Protein AF-A0A1H3GAF0-F1 (afdb_monomer_lite)

Foldseek 3Di:
DVVLQVVQWFDDPQAIGGHDDDVVVCVVQPVLLVVLLVVLRVVSRVCSVVVQWGQDRVQWIGGPPPPDPDPDFADWDWTDGSFFIKTWHFLVRLLVQLVQLQCQLVVNHDPVSCCVPAPPLLVVVCPPVTHPLSNVVSVQSCVVSPPDRRTKIWTAGSSGDIHIDGD

Sequence (167 aa):
MINTLEQFVSAEDNQLIVEEIPKSVYNALGHDFVDEILEGIEELNELALDGEIIITENETIYETDDTSFNVQGGVNKVVYKWYGRVRYFSTSSANTFAGVAKKVGNGAATVGAVAAYFSAGTTALFGGLTTIYFHGLSDAVTKRNSGHNCGIILHVTWASVYWTARQ

Secondary structure (DSSP, 8-state):
-HHHHHTTEEEETTEEEE----HHHHHHH-HHHHHHHHHHHHHHHHHHHTTSEEE-TTS-EEETT-------TT--EEEEETTEEEEEE-HHHHHHHHHHHHHHHTT---HHHHHTTS-HHHHHHTTTSTTHHHHHHHHHHHHHHTT-SS-EEEEEETTS-EEEEE-

Radius of gyration: 16.28 Å; chains: 1; bounding box: 41×36×37 Å

pLDDT: mean 77.54, std 14.75, range [38.47, 92.81]

Organism: NCBI:txid1503961

Structure (mmCIF, N/CA/C/O backbone):
data_AF-A0A1H3GAF0-F1
#
_entry.id   AF-A0A1H3GAF0-F1
#
loop_
_atom_site.group_PDB
_atom_site.id
_atom_site.type_symbol
_atom_site.label_atom_id
_atom_site.label_alt_id
_atom_site.label_comp_id
_atom_site.label_asym_id
_atom_site.label_entity_id
_atom_site.label_seq_id
_atom_site.pdbx_PDB_ins_code
_atom_site.Cartn_x
_atom_site.Cartn_y
_atom_site.Cartn_z
_atom_site.occupancy
_atom_site.B_iso_or_equiv
_atom_site.auth_seq_id
_atom_site.auth_comp_id
_atom_site.auth_asym_id
_atom_site.auth_atom_id
_atom_site.pdbx_PDB_model_num
ATOM 1 N N . MET A 1 1 ? -13.850 1.508 -7.765 1.00 73.50 1 MET A N 1
ATOM 2 C CA . MET A 1 1 ? -13.295 0.279 -7.166 1.00 73.50 1 MET A CA 1
ATOM 3 C C . MET A 1 1 ? -13.290 0.443 -5.659 1.00 73.50 1 MET A C 1
ATOM 5 O O . MET A 1 1 ? -14.199 -0.068 -5.035 1.00 73.50 1 MET A O 1
ATOM 9 N N . ILE A 1 2 ? -12.403 1.265 -5.095 1.00 82.88 2 ILE A N 1
ATOM 10 C CA . ILE A 1 2 ? -12.368 1.530 -3.644 1.00 82.88 2 ILE A CA 1
ATOM 11 C C . ILE A 1 2 ? -13.636 2.229 -3.150 1.00 82.88 2 ILE A C 1
ATOM 13 O O . ILE A 1 2 ? -14.231 1.757 -2.196 1.00 82.88 2 ILE A O 1
ATOM 17 N N . ASN A 1 3 ? -14.145 3.231 -3.875 1.00 85.12 3 ASN A N 1
ATOM 18 C CA . ASN A 1 3 ? -15.395 3.922 -3.516 1.00 85.12 3 ASN A CA 1
ATOM 19 C C . ASN A 1 3 ? -16.619 2.985 -3.430 1.00 85.12 3 ASN A C 1
ATOM 21 O O . ASN A 1 3 ? -17.646 3.353 -2.879 1.00 85.12 3 ASN A O 1
ATOM 25 N N . THR A 1 4 ? -16.547 1.792 -4.034 1.00 87.31 4 THR A N 1
ATOM 26 C CA . THR A 1 4 ? -17.612 0.783 -3.944 1.00 87.31 4 THR A CA 1
ATOM 27 C C . THR A 1 4 ? -17.570 0.044 -2.608 1.00 87.31 4 THR A C 1
ATOM 29 O O . THR A 1 4 ? -18.619 -0.366 -2.126 1.00 87.31 4 THR A O 1
ATOM 32 N N . LEU A 1 5 ? -16.380 -0.129 -2.032 1.00 87.06 5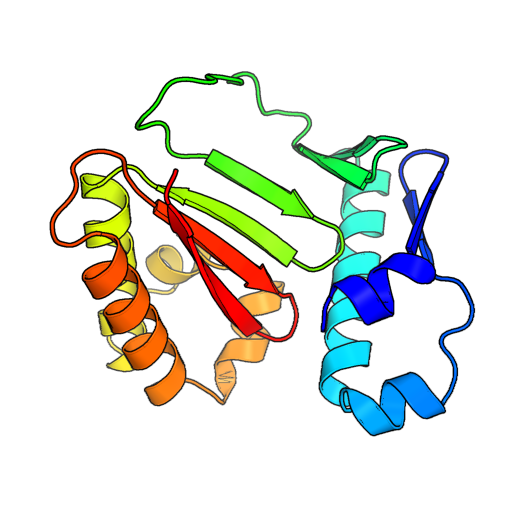 LEU A N 1
ATOM 33 C CA . LEU A 1 5 ? -16.163 -0.749 -0.726 1.00 87.06 5 LEU A CA 1
ATOM 34 C C . LEU A 1 5 ? -16.225 0.276 0.417 1.00 87.06 5 LEU A C 1
ATOM 36 O O . LEU A 1 5 ? -16.663 -0.073 1.500 1.00 87.06 5 LEU A O 1
ATOM 40 N N . GLU A 1 6 ? -15.877 1.538 0.151 1.00 88.81 6 GLU A N 1
ATOM 41 C CA . GLU A 1 6 ? -15.889 2.651 1.119 1.00 88.81 6 GLU A CA 1
ATOM 42 C C . GLU A 1 6 ? -17.227 2.798 1.855 1.00 88.81 6 GLU A C 1
ATOM 44 O O . GLU A 1 6 ? -17.248 3.100 3.034 1.00 88.81 6 GLU A O 1
ATOM 49 N N . GLN A 1 7 ? -18.352 2.509 1.196 1.00 91.31 7 GLN A N 1
ATOM 50 C CA . GLN A 1 7 ? -19.679 2.575 1.823 1.00 91.31 7 GLN A CA 1
ATOM 51 C C . GLN A 1 7 ? -19.940 1.499 2.896 1.00 91.31 7 GLN A C 1
ATOM 53 O O . GLN A 1 7 ? -20.962 1.576 3.565 1.00 91.31 7 GLN A O 1
ATOM 58 N N . PHE A 1 8 ? -19.076 0.484 3.004 1.00 92.12 8 PHE A N 1
ATOM 59 C CA . PHE A 1 8 ? -19.189 -0.617 3.969 1.00 92.12 8 PHE A CA 1
ATOM 60 C C . PHE A 1 8 ? -18.091 -0.576 5.031 1.00 92.12 8 PHE A C 1
ATOM 62 O O . PHE A 1 8 ? -18.022 -1.483 5.853 1.00 92.12 8 PHE A O 1
ATOM 69 N N . VAL A 1 9 ? -17.203 0.416 4.986 1.00 90.81 9 VAL A N 1
ATOM 70 C CA . VAL A 1 9 ? -16.106 0.560 5.940 1.00 90.81 9 VAL A CA 1
ATOM 71 C C . VAL A 1 9 ? -16.352 1.826 6.741 1.00 90.81 9 VAL A C 1
ATOM 73 O O . VAL A 1 9 ? -16.668 2.867 6.175 1.00 90.81 9 VAL A O 1
ATOM 76 N N . SER A 1 10 ? -16.218 1.727 8.054 1.00 90.88 10 SER A N 1
ATOM 77 C CA . SER A 1 10 ? -16.270 2.863 8.969 1.00 90.88 10 SER A CA 1
ATOM 78 C C . SER A 1 10 ? -15.197 2.713 10.044 1.00 90.88 10 SER A C 1
ATOM 80 O O . SER A 1 10 ? -14.565 1.662 10.158 1.00 90.88 10 SER A O 1
ATOM 82 N N . ALA A 1 11 ? -14.947 3.773 10.812 1.00 89.12 11 ALA A N 1
ATOM 83 C CA . ALA A 1 11 ? -14.015 3.748 11.932 1.00 89.12 11 ALA A CA 1
ATOM 84 C C . ALA A 1 11 ? -14.726 4.131 13.236 1.00 89.12 11 ALA A C 1
ATOM 86 O O . ALA A 1 11 ? -15.353 5.188 13.310 1.00 89.12 11 ALA A O 1
ATOM 87 N N . GLU A 1 12 ? -14.588 3.300 14.266 1.00 89.25 12 GLU A N 1
ATOM 88 C CA . GLU A 1 12 ? -15.125 3.527 15.611 1.00 89.25 12 GLU A CA 1
ATOM 89 C C . GLU A 1 12 ? -14.137 2.964 16.640 1.00 89.25 12 GLU A C 1
ATOM 91 O O . GLU A 1 12 ? -13.516 1.930 16.405 1.00 89.25 12 GLU A O 1
ATOM 96 N N . ASP A 1 13 ? -13.946 3.664 17.761 1.00 86.69 13 ASP A N 1
ATOM 97 C CA . ASP A 1 13 ? -13.126 3.201 18.891 1.00 86.69 13 ASP A CA 1
ATOM 98 C C . ASP A 1 13 ? -11.724 2.676 18.514 1.00 86.69 13 ASP A C 1
ATOM 100 O O . ASP A 1 13 ? -11.264 1.651 19.016 1.00 86.69 13 ASP A O 1
ATOM 104 N N . ASN A 1 14 ? -11.008 3.407 17.650 1.00 85.31 14 ASN A N 1
ATOM 105 C CA . ASN A 1 14 ? -9.669 3.039 17.162 1.00 85.31 14 ASN A CA 1
ATOM 106 C C . ASN A 1 14 ? -9.633 1.749 16.317 1.00 85.31 14 ASN A C 1
ATOM 108 O O . ASN A 1 14 ? -8.570 1.156 16.147 1.00 85.31 14 ASN A O 1
ATOM 112 N N . GLN A 1 15 ? -10.772 1.320 15.772 1.00 88.69 15 GLN A N 1
ATOM 113 C CA . GLN A 1 15 ? -10.891 0.156 14.898 1.00 88.69 15 GLN A CA 1
ATOM 114 C C . GLN A 1 15 ? -11.644 0.502 13.614 1.00 88.69 15 GLN A C 1
ATOM 116 O O . GLN A 1 15 ? -12.483 1.399 13.575 1.00 88.69 15 GLN A O 1
ATOM 121 N N . LEU A 1 16 ? -11.342 -0.233 12.551 1.00 90.00 16 LEU A N 1
ATOM 122 C CA . LEU A 1 16 ? -12.122 -0.274 11.325 1.00 90.00 16 LEU A CA 1
ATOM 123 C C . LEU A 1 16 ? -13.203 -1.347 11.449 1.00 90.00 16 LEU A C 1
ATOM 125 O O . LEU A 1 16 ? -12.908 -2.512 11.726 1.00 90.00 16 LEU A O 1
ATOM 129 N N . ILE A 1 17 ? -14.445 -0.954 11.198 1.00 91.94 17 ILE A N 1
ATOM 130 C CA . ILE A 1 17 ? -15.610 -1.831 11.178 1.00 91.94 17 ILE A CA 1
ATOM 131 C C . ILE A 1 17 ? -16.013 -2.044 9.723 1.00 91.94 17 ILE A C 1
ATOM 133 O O . ILE A 1 17 ? -16.139 -1.090 8.954 1.00 91.94 17 ILE A O 1
ATOM 137 N N . VAL A 1 18 ? -16.218 -3.306 9.350 1.00 91.94 18 VAL A N 1
ATOM 138 C CA . VAL A 1 18 ? -16.706 -3.685 8.024 1.00 91.94 18 VAL A CA 1
ATOM 139 C C . VAL A 1 18 ? -18.133 -4.208 8.146 1.00 91.94 18 VAL A C 1
ATOM 141 O O . VAL A 1 18 ? -18.383 -5.220 8.801 1.00 91.94 18 VAL A O 1
ATOM 144 N N . GLU A 1 19 ? -19.075 -3.515 7.513 1.00 92.81 19 GLU A N 1
ATOM 145 C CA . GLU A 1 19 ? -20.461 -3.962 7.381 1.00 92.81 19 GLU A CA 1
ATOM 146 C C . GLU A 1 19 ? -20.589 -5.127 6.385 1.00 92.81 19 GLU A C 1
ATOM 148 O O . GLU A 1 19 ? -19.684 -5.417 5.602 1.00 92.81 19 GLU A O 1
ATOM 153 N N . GLU A 1 20 ? -21.738 -5.808 6.379 1.00 92.19 20 GLU A N 1
ATOM 154 C CA . GLU A 1 20 ? -21.975 -6.931 5.467 1.00 92.19 20 GLU A CA 1
ATOM 155 C C . GLU A 1 20 ? -21.857 -6.492 3.995 1.00 92.19 20 GLU A C 1
ATOM 157 O O . GLU A 1 20 ? -22.718 -5.794 3.455 1.00 92.19 20 GLU A O 1
ATOM 162 N N . ILE A 1 21 ? -20.800 -6.957 3.322 1.00 91.06 21 ILE A N 1
ATOM 163 C CA . ILE A 1 21 ? -20.564 -6.687 1.903 1.00 91.06 21 ILE A CA 1
ATOM 164 C C . ILE A 1 21 ? -21.480 -7.593 1.056 1.00 91.06 21 ILE A C 1
ATOM 166 O O . ILE A 1 21 ? -21.360 -8.822 1.096 1.00 91.06 21 ILE A O 1
ATOM 170 N N . PRO A 1 22 ? -22.371 -7.036 0.212 1.00 92.25 22 PRO A N 1
ATOM 171 C CA . PRO A 1 22 ? -23.266 -7.837 -0.615 1.00 92.25 22 PRO A CA 1
ATOM 172 C C . PRO A 1 22 ? -22.513 -8.717 -1.621 1.00 92.25 22 PRO A C 1
ATOM 174 O O . PRO A 1 22 ? -21.560 -8.281 -2.267 1.00 92.25 22 PRO A O 1
ATOM 177 N N . LYS A 1 23 ? -23.033 -9.922 -1.897 1.00 91.75 23 LYS A N 1
ATOM 178 C CA . LYS A 1 23 ? -22.476 -10.840 -2.919 1.00 91.75 23 LYS A CA 1
ATOM 179 C C . LYS A 1 23 ? -22.317 -10.208 -4.309 1.00 91.75 23 LYS A C 1
ATOM 181 O O . LYS A 1 23 ? -21.458 -10.622 -5.081 1.00 91.75 23 LYS A O 1
ATOM 186 N N . SER A 1 24 ? -23.142 -9.220 -4.656 1.00 91.56 24 SER A N 1
ATOM 187 C CA . SER A 1 24 ? -23.016 -8.487 -5.923 1.00 91.56 24 SER A CA 1
ATOM 188 C C . SER A 1 24 ? -21.700 -7.713 -6.028 1.00 91.56 24 SER A C 1
ATOM 190 O O . SER A 1 24 ? -21.158 -7.607 -7.126 1.00 91.56 24 SER A O 1
ATOM 192 N N . VAL A 1 25 ? -21.171 -7.214 -4.908 1.00 89.50 25 VAL A N 1
ATOM 193 C CA . VAL A 1 25 ? -19.887 -6.504 -4.845 1.00 89.50 25 VAL A CA 1
ATOM 194 C C . VAL A 1 25 ? -18.736 -7.483 -5.049 1.00 89.50 25 VAL A C 1
ATOM 196 O O . VAL A 1 25 ? -17.884 -7.230 -5.897 1.00 89.50 25 VAL A O 1
ATOM 199 N N . TYR A 1 26 ? -18.773 -8.640 -4.381 1.00 90.12 26 TYR A N 1
ATOM 200 C CA . TYR A 1 26 ? -17.820 -9.734 -4.609 1.00 90.12 26 TYR A CA 1
ATOM 201 C C . TYR A 1 26 ? -17.779 -10.170 -6.076 1.00 90.12 26 TYR A C 1
ATOM 203 O O . TYR A 1 26 ? -16.710 -10.251 -6.675 1.00 90.12 26 TYR A O 1
ATOM 211 N N . ASN A 1 27 ? -18.943 -10.368 -6.699 1.00 90.00 27 ASN A N 1
ATOM 212 C CA . ASN A 1 27 ? -19.017 -10.746 -8.112 1.00 90.00 27 ASN A CA 1
ATOM 213 C C . ASN A 1 27 ? -18.467 -9.662 -9.054 1.00 90.00 27 ASN A C 1
ATOM 215 O O . ASN A 1 27 ? -17.961 -9.984 -10.127 1.00 90.00 27 ASN A O 1
ATOM 219 N N . ALA A 1 28 ? -18.600 -8.385 -8.687 1.00 89.31 28 ALA A N 1
ATOM 220 C CA . ALA A 1 28 ? -18.156 -7.265 -9.512 1.00 89.31 28 ALA A CA 1
ATOM 221 C C . ALA A 1 28 ? -16.654 -6.973 -9.377 1.00 89.31 28 ALA A C 1
ATOM 223 O O . ALA A 1 28 ? -16.027 -6.573 -10.357 1.00 89.31 28 ALA A O 1
ATOM 224 N N . LEU A 1 29 ? -16.092 -7.129 -8.174 1.00 86.62 29 LEU A N 1
ATOM 225 C CA . LEU A 1 29 ? -14.696 -6.798 -7.871 1.00 86.62 29 LEU A CA 1
ATOM 226 C C . L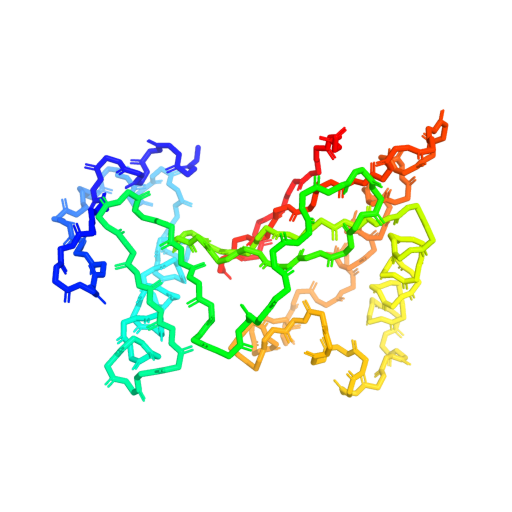EU A 1 29 ? -13.762 -8.017 -7.894 1.00 86.62 29 LEU A C 1
ATOM 228 O O . LEU A 1 29 ? -12.563 -7.849 -8.098 1.00 86.62 29 LEU A O 1
ATOM 232 N N . GLY A 1 30 ? -14.314 -9.223 -7.758 1.00 88.75 30 GLY A N 1
ATOM 233 C CA . GLY A 1 30 ? -13.571 -10.466 -7.571 1.00 88.75 30 GLY A CA 1
ATOM 234 C C . GLY A 1 30 ? -13.413 -10.798 -6.088 1.00 88.75 30 GLY A C 1
ATOM 235 O O . GLY A 1 30 ? -13.180 -9.907 -5.277 1.00 88.75 30 GLY A O 1
ATOM 236 N N . HIS A 1 31 ? -13.542 -12.083 -5.746 1.00 86.81 31 HIS A N 1
ATOM 237 C CA . HIS A 1 31 ? -13.425 -12.560 -4.366 1.00 86.81 31 HIS A CA 1
ATOM 238 C C . HIS A 1 31 ? -12.049 -12.258 -3.780 1.00 86.81 31 HIS A C 1
ATOM 240 O O . HIS A 1 31 ? -11.977 -11.516 -2.810 1.00 86.81 31 HIS A O 1
ATOM 246 N N . ASP A 1 32 ? -10.989 -12.685 -4.467 1.00 84.75 32 ASP A N 1
ATOM 247 C CA . ASP A 1 32 ? -9.606 -12.449 -4.046 1.00 84.75 32 ASP A CA 1
ATOM 248 C C . ASP A 1 32 ? -9.340 -10.961 -3.764 1.00 84.75 32 ASP A C 1
ATOM 250 O O . ASP A 1 32 ? -8.758 -10.612 -2.751 1.00 84.75 32 ASP A O 1
ATOM 254 N N . PHE A 1 33 ? -9.828 -10.044 -4.608 1.00 84.56 33 PHE A N 1
ATOM 255 C CA . PHE A 1 33 ? -9.637 -8.611 -4.365 1.00 84.56 33 PHE A CA 1
ATOM 256 C C . PHE A 1 33 ? -10.306 -8.139 -3.069 1.00 84.56 33 PHE A C 1
ATOM 258 O O . PHE A 1 33 ? -9.735 -7.316 -2.360 1.00 84.56 33 PHE A O 1
ATOM 265 N N . VAL A 1 34 ? -11.529 -8.594 -2.792 1.00 87.06 34 VAL A N 1
ATOM 266 C CA . VAL A 1 34 ? -12.253 -8.191 -1.581 1.00 87.06 34 VAL A CA 1
ATOM 267 C C . VAL A 1 34 ? -11.606 -8.819 -0.351 1.00 87.06 34 VAL A C 1
ATOM 269 O O . VAL A 1 34 ? -11.365 -8.101 0.611 1.00 87.06 34 VAL A O 1
ATOM 272 N N . ASP A 1 35 ? -11.267 -10.105 -0.407 1.00 88.62 35 ASP A N 1
ATOM 273 C CA . ASP A 1 35 ? -10.686 -10.840 0.719 1.00 88.62 35 ASP A CA 1
ATOM 274 C C . ASP A 1 35 ? -9.332 -10.239 1.144 1.00 88.62 35 ASP A C 1
ATOM 276 O O . ASP A 1 35 ? -9.136 -9.950 2.319 1.00 88.62 35 ASP A O 1
ATOM 280 N N . GLU A 1 36 ? -8.463 -9.895 0.189 1.00 84.88 36 GLU A N 1
ATOM 281 C CA . GLU A 1 36 ? -7.177 -9.222 0.452 1.00 84.88 36 GLU A CA 1
ATOM 282 C C . GLU A 1 36 ? -7.337 -7.828 1.078 1.00 84.88 36 GLU A C 1
ATOM 284 O O . GLU A 1 36 ? -6.497 -7.356 1.844 1.00 84.88 36 GLU A O 1
ATOM 289 N N . ILE A 1 37 ? -8.417 -7.118 0.734 1.00 88.25 37 ILE A N 1
ATOM 290 C CA . ILE A 1 37 ? -8.731 -5.834 1.365 1.00 88.25 37 ILE A CA 1
ATOM 291 C C . ILE A 1 37 ? -9.179 -6.044 2.812 1.00 88.25 37 ILE A C 1
ATOM 293 O O . ILE A 1 37 ? -8.780 -5.256 3.666 1.00 88.25 37 ILE A O 1
ATOM 297 N N . LEU A 1 38 ? -9.985 -7.075 3.081 1.00 89.44 38 LEU A N 1
ATOM 298 C CA . LEU A 1 38 ? -10.449 -7.403 4.429 1.00 89.44 38 LEU A CA 1
ATOM 299 C C . LEU A 1 38 ? -9.300 -7.862 5.328 1.00 89.44 38 LEU A C 1
ATOM 301 O O . LEU A 1 38 ? -9.188 -7.361 6.441 1.00 89.44 38 LEU A O 1
ATOM 305 N N . GLU A 1 39 ? -8.402 -8.710 4.824 1.00 86.50 39 GLU A N 1
ATOM 306 C CA . GLU A 1 39 ? -7.197 -9.131 5.552 1.00 86.50 39 GLU A CA 1
ATOM 307 C C . GLU A 1 39 ? -6.326 -7.920 5.921 1.00 86.50 39 GLU A C 1
ATOM 309 O O . GLU A 1 39 ? -5.903 -7.770 7.064 1.00 86.50 39 GLU A O 1
ATOM 314 N N . GLY A 1 40 ? -6.153 -6.966 4.999 1.00 82.56 40 GLY A N 1
ATOM 315 C CA . GLY A 1 40 ? -5.449 -5.720 5.307 1.00 82.56 40 GLY A CA 1
ATOM 316 C C . GLY A 1 40 ? -6.160 -4.826 6.335 1.00 82.56 40 GLY A C 1
ATOM 317 O O . GLY A 1 40 ? -5.493 -4.081 7.052 1.00 82.56 40 GLY A O 1
ATOM 318 N N . ILE A 1 41 ? -7.493 -4.879 6.435 1.00 88.56 41 ILE A N 1
ATOM 319 C CA . ILE A 1 41 ? -8.249 -4.197 7.500 1.00 88.56 41 ILE A CA 1
ATOM 320 C C . ILE A 1 41 ? -8.038 -4.900 8.847 1.00 88.56 41 ILE A C 1
ATOM 322 O O . ILE A 1 41 ? -7.854 -4.222 9.859 1.00 88.56 41 ILE A O 1
ATOM 32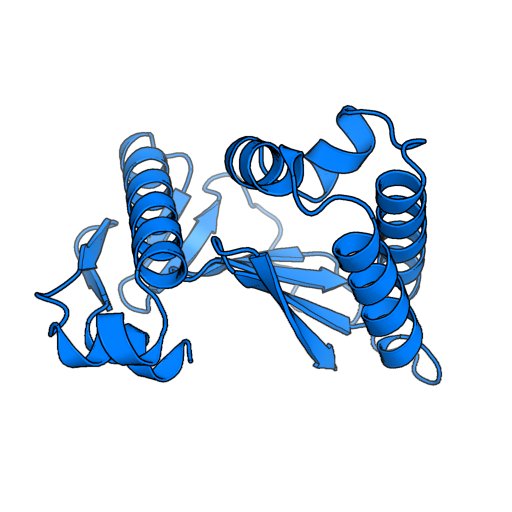6 N N . GLU A 1 42 ? -8.029 -6.233 8.866 1.00 88.62 42 GLU A N 1
ATOM 327 C CA . GLU A 1 42 ? -7.742 -7.025 10.066 1.00 88.62 42 GLU A CA 1
ATOM 328 C C . GLU A 1 42 ? -6.330 -6.733 10.595 1.00 88.62 42 GLU A C 1
ATOM 330 O O . GLU A 1 42 ? -6.196 -6.390 11.770 1.00 88.62 42 GLU A O 1
ATOM 335 N N . GLU A 1 43 ? -5.308 -6.716 9.728 1.00 83.56 43 GLU A N 1
ATOM 336 C CA . GLU A 1 43 ? -3.935 -6.329 10.104 1.00 83.56 43 GLU A CA 1
ATOM 337 C C . GLU A 1 43 ? -3.880 -4.919 10.726 1.00 83.56 43 GLU A C 1
ATOM 339 O O . GLU A 1 43 ? -3.180 -4.686 11.713 1.00 83.56 43 GLU A O 1
ATOM 344 N N . LEU A 1 44 ? -4.616 -3.949 10.166 1.00 83.69 44 LEU A N 1
ATOM 345 C CA . LEU A 1 44 ? -4.679 -2.593 10.723 1.00 83.69 44 LEU A CA 1
ATOM 346 C C . LEU A 1 44 ? -5.324 -2.578 12.114 1.00 83.69 44 LEU A C 1
ATOM 348 O O . LEU A 1 44 ? -4.855 -1.866 13.000 1.00 83.69 44 LEU A O 1
ATOM 352 N N . ASN A 1 45 ? -6.380 -3.361 12.320 1.00 86.94 45 ASN A N 1
ATOM 353 C CA . ASN A 1 45 ? -7.032 -3.465 13.622 1.00 86.94 45 ASN A CA 1
ATOM 354 C C . ASN A 1 45 ? -6.125 -4.117 14.672 1.00 86.94 45 ASN A C 1
ATOM 356 O O . ASN A 1 45 ? -6.121 -3.668 15.817 1.00 86.94 45 ASN A O 1
ATOM 360 N N . GLU A 1 46 ? -5.336 -5.125 14.293 1.00 86.31 46 GLU A N 1
ATOM 361 C CA . GLU A 1 46 ? -4.325 -5.727 15.171 1.00 86.31 46 GLU A CA 1
ATOM 362 C C . GLU A 1 46 ? -3.262 -4.700 15.583 1.00 86.31 46 GLU A C 1
ATOM 364 O O . GLU A 1 46 ? -3.042 -4.486 16.775 1.00 86.31 46 GLU A O 1
ATOM 369 N N . LEU A 1 47 ? -2.695 -3.963 14.621 1.00 80.69 47 LEU A N 1
ATOM 370 C CA . LEU A 1 47 ? -1.726 -2.894 14.899 1.00 80.69 47 LEU A CA 1
ATOM 371 C C . LEU A 1 47 ? -2.303 -1.790 15.802 1.00 80.69 47 LEU A C 1
ATOM 373 O O . LEU A 1 47 ? -1.586 -1.197 16.612 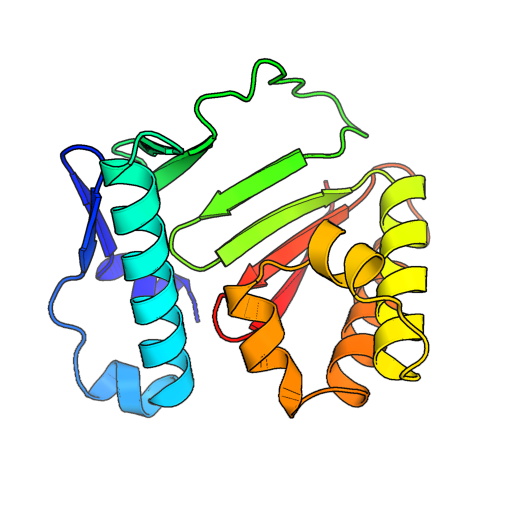1.00 80.69 47 LEU A O 1
ATOM 377 N N . ALA A 1 48 ? -3.595 -1.487 15.659 1.00 83.56 48 ALA A N 1
ATOM 378 C CA . ALA A 1 48 ? -4.271 -0.491 16.482 1.00 83.56 48 ALA A CA 1
ATOM 379 C C . ALA A 1 48 ? -4.491 -0.985 17.921 1.00 83.56 48 ALA A C 1
ATOM 381 O O . ALA A 1 48 ? -4.352 -0.203 18.866 1.00 83.56 48 ALA A O 1
ATOM 382 N N . LEU A 1 49 ? -4.791 -2.276 18.100 1.00 87.44 49 LEU A N 1
ATOM 383 C CA . LEU A 1 49 ? -4.886 -2.926 19.412 1.00 87.44 49 LEU A CA 1
ATOM 384 C C . LEU A 1 49 ? -3.528 -2.997 20.118 1.00 87.44 49 LEU A C 1
ATOM 386 O O . LEU A 1 49 ? -3.460 -2.782 21.330 1.00 87.44 49 LEU A O 1
ATOM 390 N N . ASP A 1 50 ? -2.459 -3.229 19.357 1.00 84.19 50 ASP A N 1
ATOM 391 C CA . ASP A 1 50 ? -1.082 -3.254 19.857 1.00 84.19 50 ASP A CA 1
ATOM 392 C C . ASP A 1 50 ? -0.530 -1.847 20.162 1.00 84.19 50 ASP A C 1
ATOM 394 O O . ASP A 1 50 ? 0.532 -1.699 20.770 1.00 84.19 50 ASP A O 1
ATOM 398 N N . GLY A 1 51 ? -1.274 -0.793 19.803 1.00 78.62 51 GLY A N 1
ATOM 399 C CA . GLY A 1 51 ? -0.903 0.601 20.047 1.00 78.62 51 GLY A CA 1
ATOM 400 C C . GLY A 1 51 ? 0.182 1.130 19.104 1.00 78.62 51 GLY A C 1
ATOM 401 O O . GLY A 1 51 ? 0.757 2.189 19.368 1.00 78.62 51 GLY A O 1
ATOM 402 N N . GLU A 1 52 ? 0.462 0.424 18.007 1.00 73.38 52 GLU A N 1
ATOM 403 C CA . GLU A 1 52 ? 1.422 0.848 16.980 1.00 73.38 52 GLU A CA 1
ATOM 404 C C . GLU A 1 52 ? 0.834 1.922 16.053 1.00 73.38 52 GLU A C 1
ATOM 406 O O . GLU A 1 52 ? 1.558 2.761 15.507 1.00 73.38 52 GLU A O 1
ATOM 411 N N . ILE A 1 53 ? -0.493 1.928 15.893 1.00 77.75 53 ILE A N 1
ATOM 412 C CA . ILE A 1 53 ? -1.208 2.918 15.086 1.00 77.75 53 ILE A CA 1
ATOM 413 C C . ILE A 1 53 ? -2.444 3.471 15.805 1.00 77.75 53 ILE A C 1
ATOM 415 O O . ILE A 1 53 ? -3.026 2.838 16.684 1.00 77.75 53 ILE A O 1
ATOM 419 N N . ILE A 1 54 ? -2.863 4.667 15.394 1.00 78.94 54 ILE A N 1
ATOM 420 C CA . ILE A 1 54 ? -4.128 5.297 15.777 1.00 78.94 54 ILE A CA 1
ATOM 421 C C . ILE A 1 54 ? -4.996 5.430 14.529 1.00 78.94 54 ILE A C 1
ATOM 423 O O . ILE A 1 54 ? -4.589 6.063 13.551 1.00 78.94 54 ILE A O 1
ATOM 427 N N . ILE A 1 55 ? -6.202 4.876 14.589 1.00 82.38 55 ILE A N 1
ATOM 428 C CA . ILE A 1 55 ? -7.259 4.984 13.589 1.00 82.38 55 ILE A CA 1
ATOM 429 C C . ILE A 1 55 ? -8.265 6.020 14.090 1.00 82.38 55 ILE A C 1
ATOM 431 O O . ILE A 1 55 ? -8.965 5.817 15.081 1.00 82.38 55 ILE A O 1
ATOM 435 N N . THR A 1 56 ? -8.331 7.167 13.422 1.00 78.38 56 THR A N 1
ATOM 436 C CA . THR A 1 56 ? -9.297 8.216 13.764 1.00 78.38 56 THR A CA 1
ATOM 437 C C . THR A 1 56 ? -10.662 7.953 13.133 1.00 78.38 56 THR A C 1
ATOM 439 O O . THR A 1 56 ? -10.758 7.290 12.105 1.00 78.38 56 THR A O 1
ATOM 442 N N . GLU A 1 57 ? -11.717 8.553 13.692 1.00 73.69 57 GLU A N 1
ATOM 443 C CA . GLU A 1 57 ? -13.115 8.422 13.224 1.00 73.69 57 GLU A CA 1
ATOM 444 C C . GLU A 1 57 ? -13.325 8.809 11.745 1.00 73.69 57 GLU A C 1
ATOM 446 O O . GLU A 1 57 ? -14.304 8.421 11.124 1.00 73.69 57 GLU A O 1
ATOM 451 N N . ASN A 1 58 ? -12.402 9.572 11.151 1.00 68.94 58 ASN A N 1
ATOM 452 C CA . ASN A 1 58 ? -12.398 9.901 9.720 1.00 68.94 58 ASN A CA 1
ATOM 453 C C . ASN A 1 58 ? -11.541 8.933 8.873 1.00 68.94 58 ASN A C 1
ATOM 455 O O . ASN A 1 58 ? -11.020 9.336 7.827 1.00 68.94 58 ASN A O 1
ATOM 459 N N . GLU A 1 59 ? -11.311 7.714 9.368 1.00 70.62 59 GLU A N 1
ATOM 460 C CA . GLU A 1 59 ? -10.549 6.633 8.718 1.00 70.62 59 GLU A CA 1
ATOM 461 C C . GLU A 1 59 ? -9.107 7.026 8.352 1.00 70.62 59 GLU A C 1
ATOM 463 O O . GLU A 1 59 ? -8.493 6.504 7.410 1.00 70.62 59 GLU A O 1
ATOM 468 N N . THR A 1 60 ? -8.552 8.010 9.062 1.00 71.88 60 THR A N 1
ATOM 469 C CA . THR A 1 60 ? -7.145 8.368 8.913 1.00 71.88 60 THR A CA 1
ATOM 470 C C . THR A 1 60 ? -6.328 7.582 9.916 1.00 71.88 60 THR A C 1
ATOM 472 O O . THR A 1 60 ? -6.666 7.503 11.090 1.00 71.88 60 THR A O 1
ATOM 475 N N . ILE A 1 61 ? -5.256 6.977 9.425 1.00 76.62 61 ILE A N 1
ATOM 476 C CA . ILE A 1 61 ? -4.447 6.052 10.197 1.00 76.62 61 ILE A CA 1
ATOM 477 C C . ILE A 1 61 ? -3.050 6.649 10.335 1.00 76.62 61 ILE A C 1
ATOM 479 O O . ILE A 1 61 ? -2.411 6.995 9.332 1.00 76.62 61 ILE A O 1
ATOM 483 N N . TYR A 1 62 ? -2.602 6.783 11.578 1.00 71.44 62 TYR A N 1
ATOM 484 C CA . TYR A 1 62 ? -1.328 7.383 11.957 1.00 71.44 62 TYR A CA 1
ATOM 485 C C . TYR A 1 62 ? -0.480 6.370 12.722 1.00 71.44 62 TYR A C 1
ATOM 487 O O . TYR A 1 62 ? -1.015 5.665 13.567 1.00 71.44 62 TYR A O 1
ATOM 495 N N . GLU A 1 63 ? 0.827 6.316 12.474 1.00 65.62 63 GLU A N 1
ATOM 496 C CA . GLU A 1 63 ? 1.750 5.587 13.356 1.00 65.62 63 GLU A CA 1
ATOM 497 C C . GLU A 1 63 ? 1.935 6.393 14.655 1.00 65.62 63 GLU A C 1
ATOM 499 O O . GLU A 1 63 ? 2.070 7.621 14.608 1.00 65.62 63 GLU A O 1
ATOM 504 N N . THR A 1 64 ? 1.919 5.731 15.816 1.00 58.78 64 THR A N 1
ATOM 505 C CA . THR A 1 64 ? 1.992 6.408 17.128 1.00 58.78 64 THR A CA 1
ATOM 506 C C . THR A 1 64 ? 3.325 7.116 17.377 1.00 58.78 64 THR A C 1
ATOM 508 O O . THR A 1 64 ? 3.360 8.115 18.098 1.00 58.78 64 THR A O 1
ATOM 511 N N . ASP A 1 65 ? 4.394 6.668 16.718 1.00 52.84 65 ASP A N 1
ATOM 512 C CA . ASP A 1 65 ? 5.743 7.231 16.830 1.00 52.84 65 ASP A CA 1
ATOM 513 C C . ASP A 1 65 ? 6.070 8.311 15.772 1.00 52.84 65 ASP A C 1
ATOM 515 O O . ASP A 1 65 ? 7.181 8.862 15.763 1.00 52.84 65 ASP A O 1
ATOM 519 N N . ASP A 1 66 ? 5.131 8.669 14.880 1.00 50.75 66 ASP A N 1
ATOM 520 C CA . ASP A 1 66 ? 5.391 9.679 13.843 1.00 50.75 66 ASP A CA 1
ATOM 521 C C . ASP A 1 66 ? 5.341 11.108 14.414 1.00 50.75 66 ASP A C 1
ATOM 523 O O . ASP A 1 66 ? 4.323 11.801 14.450 1.00 50.75 66 ASP A O 1
ATOM 527 N N . THR A 1 67 ? 6.507 11.579 14.850 1.00 44.00 67 THR A N 1
ATOM 528 C CA . THR A 1 67 ? 6.725 12.944 15.356 1.00 44.00 67 THR A CA 1
ATOM 529 C C . THR A 1 67 ? 6.874 13.996 14.245 1.00 44.00 67 THR A C 1
ATOM 531 O O . THR A 1 67 ? 7.178 15.158 14.531 1.00 44.00 67 THR A O 1
ATOM 534 N N . SER A 1 68 ? 6.672 13.632 12.971 1.00 43.44 68 SER A N 1
ATOM 535 C CA . SER A 1 68 ? 7.091 14.444 11.824 1.00 43.44 68 SER A CA 1
ATOM 536 C C . SER A 1 68 ? 5.980 14.736 10.806 1.00 43.44 68 SER A C 1
ATOM 538 O O . SER A 1 68 ? 6.128 14.521 9.604 1.00 43.44 68 SER A O 1
ATOM 540 N N . PHE A 1 69 ? 4.884 15.366 11.240 1.00 40.22 69 PHE A N 1
ATOM 541 C CA . PHE A 1 69 ? 3.885 15.930 10.317 1.00 40.22 69 PHE A CA 1
ATOM 542 C C . PHE A 1 69 ? 4.401 17.183 9.589 1.00 40.22 69 PHE A C 1
ATOM 544 O O . PHE A 1 69 ? 3.965 18.306 9.837 1.00 40.22 69 PHE A O 1
ATOM 551 N N . ASN A 1 70 ? 5.318 17.005 8.637 1.00 39.25 70 ASN A N 1
ATOM 552 C CA . ASN A 1 70 ? 5.718 18.070 7.723 1.00 39.25 70 ASN A CA 1
ATOM 553 C C . ASN A 1 70 ? 4.819 18.067 6.482 1.00 39.25 70 ASN A C 1
ATOM 555 O O . ASN A 1 70 ? 5.017 17.321 5.523 1.00 39.25 70 ASN A O 1
ATOM 559 N N . VAL A 1 71 ? 3.822 18.954 6.483 1.00 38.47 71 VAL A N 1
ATOM 560 C CA . VAL A 1 71 ? 3.008 19.282 5.304 1.00 38.47 71 VAL A CA 1
ATOM 561 C C . VAL A 1 71 ? 3.750 20.338 4.475 1.00 38.47 71 VAL A C 1
ATOM 563 O O . VAL A 1 71 ? 3.372 21.503 4.429 1.00 38.47 71 VAL A O 1
ATOM 566 N N . GLN A 1 72 ? 4.858 19.948 3.845 1.00 39.06 72 GLN A N 1
ATOM 567 C CA . GLN A 1 72 ? 5.540 20.765 2.834 1.00 39.06 72 GLN A CA 1
ATOM 568 C C . GLN A 1 72 ? 5.648 19.988 1.515 1.00 39.06 72 GLN A C 1
ATOM 570 O O . GLN A 1 72 ? 5.763 18.762 1.497 1.00 39.06 72 GLN A O 1
ATOM 575 N N . GLY A 1 73 ? 5.572 20.698 0.387 1.00 39.00 73 GLY A N 1
ATOM 576 C CA . GLY A 1 73 ? 5.795 20.103 -0.933 1.00 39.00 73 GLY A CA 1
ATOM 577 C C . GLY A 1 73 ? 7.197 19.492 -1.016 1.00 39.00 73 GLY A C 1
ATOM 578 O O . GLY A 1 73 ? 8.166 20.119 -0.595 1.00 39.00 73 GLY A O 1
ATOM 579 N N . GLY A 1 74 ? 7.307 18.262 -1.529 1.00 52.53 74 GLY A N 1
ATOM 580 C CA . GLY A 1 74 ? 8.578 17.527 -1.607 1.00 52.53 74 GLY A CA 1
ATOM 581 C C . GLY A 1 74 ? 8.922 16.659 -0.387 1.00 52.53 74 GLY A C 1
ATOM 582 O O . GLY A 1 74 ? 10.031 16.132 -0.324 1.00 52.53 74 GLY A O 1
ATOM 583 N N . VAL A 1 75 ? 7.999 16.481 0.563 1.00 63.28 75 VAL A N 1
ATOM 584 C CA . VAL A 1 75 ? 8.179 15.576 1.710 1.00 63.28 75 VAL A CA 1
ATOM 585 C C . VAL A 1 75 ? 7.833 14.133 1.330 1.00 63.28 75 VAL A C 1
ATOM 587 O O . VAL A 1 75 ? 6.831 13.876 0.662 1.00 63.28 75 VAL A O 1
ATOM 590 N N . ASN A 1 76 ? 8.667 13.190 1.777 1.00 71.38 76 ASN A N 1
ATOM 591 C CA . ASN A 1 76 ? 8.372 11.762 1.710 1.00 71.38 76 ASN A CA 1
ATOM 592 C C . ASN A 1 76 ? 7.560 11.370 2.942 1.00 71.38 76 ASN A C 1
ATOM 594 O O . ASN A 1 76 ? 8.052 11.546 4.052 1.00 71.38 76 ASN A O 1
ATOM 598 N N . LYS A 1 77 ? 6.353 10.835 2.758 1.00 75.50 77 LYS A N 1
ATOM 599 C CA . LYS A 1 77 ? 5.545 10.309 3.868 1.00 75.50 77 LYS A CA 1
ATOM 600 C C . LYS A 1 77 ? 4.723 9.109 3.432 1.00 75.50 77 LYS A C 1
ATOM 602 O O . LYS A 1 77 ? 4.393 8.976 2.250 1.00 75.50 77 LYS A O 1
ATOM 607 N N . VAL A 1 78 ? 4.373 8.262 4.387 1.00 76.38 78 VAL A N 1
ATOM 608 C CA . VAL A 1 78 ? 3.444 7.151 4.191 1.00 76.38 78 VAL A CA 1
ATOM 609 C C . VAL A 1 78 ? 2.197 7.461 5.003 1.00 76.38 78 VAL A C 1
ATOM 611 O O . VAL A 1 78 ? 2.290 7.884 6.145 1.00 76.38 78 VAL A O 1
ATOM 614 N N . VAL A 1 79 ? 1.034 7.315 4.384 1.00 78.56 79 VAL A N 1
ATOM 615 C CA . VAL A 1 79 ? -0.261 7.441 5.049 1.00 78.56 79 VAL A CA 1
ATOM 616 C C . VAL A 1 79 ? -0.982 6.123 4.864 1.00 78.56 79 VAL A C 1
ATOM 618 O O . VAL A 1 79 ? -1.132 5.651 3.731 1.00 78.56 79 VAL A O 1
ATOM 621 N N . TYR A 1 80 ? -1.421 5.537 5.967 1.00 77.19 80 TYR A N 1
ATOM 622 C CA . TYR A 1 80 ? -2.242 4.341 5.935 1.00 77.19 80 TYR A CA 1
ATOM 623 C C . TYR A 1 80 ? -3.696 4.731 5.681 1.00 77.19 80 TYR A C 1
ATOM 625 O O . TYR A 1 80 ? -4.196 5.767 6.133 1.00 77.19 80 TYR A O 1
ATOM 633 N N . LYS A 1 81 ? -4.354 3.910 4.874 1.00 84.50 81 LYS A N 1
ATOM 634 C CA . LYS A 1 81 ? -5.777 3.969 4.568 1.00 84.50 81 LYS A CA 1
ATOM 635 C C . LYS A 1 81 ? -6.336 2.568 4.744 1.00 84.50 81 LYS A C 1
ATOM 637 O O . LYS A 1 81 ? -5.614 1.595 4.552 1.00 84.50 81 LYS A O 1
ATOM 642 N N . TRP A 1 82 ? -7.625 2.466 5.041 1.00 85.38 82 TRP A N 1
ATOM 643 C CA . TRP A 1 82 ? -8.284 1.168 5.200 1.00 85.38 82 TRP A CA 1
ATOM 644 C C . TRP A 1 82 ? -8.082 0.255 3.979 1.00 85.38 82 TRP A C 1
ATOM 646 O O . TRP A 1 82 ? -7.941 -0.948 4.125 1.00 85.38 82 TRP A O 1
ATOM 656 N N . TYR A 1 83 ? -7.986 0.829 2.774 1.00 84.12 83 TYR A N 1
ATOM 657 C CA . TYR A 1 83 ? -7.795 0.075 1.533 1.00 84.12 83 TYR A CA 1
ATOM 658 C C . TYR A 1 83 ? -6.332 -0.221 1.183 1.00 84.12 83 TYR A C 1
ATOM 660 O O . TYR A 1 83 ? -6.081 -0.905 0.188 1.00 84.12 83 TYR A O 1
ATOM 668 N N . GLY A 1 84 ? -5.359 0.374 1.883 1.00 82.25 84 GLY A N 1
ATOM 669 C CA . GLY A 1 84 ? -3.954 0.283 1.501 1.00 82.25 84 GLY A CA 1
ATOM 670 C C . GLY A 1 84 ? -3.071 1.424 1.990 1.00 82.25 84 GLY A C 1
ATOM 671 O O . GLY A 1 84 ? -3.294 2.064 3.013 1.00 82.25 84 GLY A O 1
ATOM 672 N N . ARG A 1 85 ? -2.025 1.707 1.216 1.00 81.38 85 ARG A N 1
ATOM 673 C CA . ARG A 1 85 ? -0.995 2.693 1.553 1.00 81.38 85 ARG A CA 1
ATOM 674 C C . ARG A 1 85 ? -0.938 3.793 0.514 1.00 81.38 85 ARG A C 1
ATOM 676 O O . ARG A 1 85 ? -0.921 3.543 -0.692 1.00 81.38 85 ARG A O 1
ATOM 683 N N . VAL A 1 86 ? -0.822 5.020 1.000 1.00 84.56 86 VAL A N 1
ATOM 684 C CA . VAL A 1 86 ? -0.604 6.210 0.184 1.00 84.56 86 VAL A CA 1
ATOM 685 C C . VAL A 1 86 ? 0.783 6.750 0.490 1.00 84.56 86 VAL A C 1
ATOM 687 O O . VAL A 1 86 ? 1.049 7.257 1.577 1.00 84.56 86 VAL A O 1
ATOM 690 N N . ARG A 1 87 ? 1.693 6.626 -0.472 1.00 83.06 87 ARG A N 1
ATOM 691 C CA . ARG A 1 87 ? 3.073 7.097 -0.359 1.00 83.06 87 ARG A CA 1
ATOM 692 C C . ARG A 1 87 ? 3.253 8.387 -1.137 1.00 83.06 87 ARG A C 1
ATOM 694 O O . ARG A 1 87 ? 3.026 8.440 -2.342 1.00 83.06 87 ARG A O 1
ATOM 701 N N . TYR A 1 88 ? 3.706 9.414 -0.443 1.00 85.31 88 TYR A N 1
ATOM 702 C CA . TYR A 1 88 ? 4.128 10.673 -1.028 1.00 85.31 88 TYR A CA 1
ATOM 703 C C . TYR A 1 88 ? 5.625 10.583 -1.271 1.00 85.31 88 TYR A C 1
ATOM 705 O O . TYR A 1 88 ? 6.381 10.183 -0.384 1.00 85.31 88 TYR A O 1
ATOM 713 N N . PHE A 1 89 ? 6.042 10.938 -2.476 1.00 83.50 89 PHE A N 1
ATOM 714 C CA . PHE A 1 89 ? 7.431 10.889 -2.887 1.00 83.50 89 PHE A CA 1
ATOM 715 C C . PHE A 1 89 ? 7.858 12.244 -3.430 1.00 83.50 89 PHE A C 1
ATOM 717 O O . PHE A 1 89 ? 7.240 12.773 -4.354 1.00 83.50 89 PHE A O 1
ATOM 724 N N . SER A 1 90 ? 8.996 12.741 -2.950 1.00 85.06 90 SER A N 1
ATOM 725 C CA . SER A 1 90 ? 9.744 13.759 -3.681 1.00 85.06 90 SER A CA 1
ATOM 726 C C . SER A 1 90 ? 10.191 13.219 -5.046 1.00 85.06 90 SER A C 1
ATOM 728 O O . SER A 1 90 ? 10.291 12.006 -5.250 1.00 85.06 90 SER A O 1
ATOM 730 N N . THR A 1 91 ? 10.539 14.106 -5.982 1.00 85.25 91 THR A N 1
ATOM 731 C CA . THR A 1 91 ? 11.029 13.690 -7.306 1.00 85.25 91 THR A CA 1
ATOM 732 C C . THR A 1 91 ? 12.231 12.745 -7.220 1.00 85.25 91 THR A C 1
ATOM 734 O O . THR A 1 91 ? 12.303 11.772 -7.972 1.00 85.25 91 THR A O 1
ATOM 737 N N . SER A 1 92 ? 13.167 12.985 -6.294 1.00 84.38 92 SER A N 1
ATOM 738 C CA . SER A 1 92 ? 14.329 12.110 -6.096 1.00 84.38 92 SER A CA 1
ATOM 739 C C . SER A 1 92 ? 13.937 10.755 -5.505 1.00 84.38 92 SER A C 1
ATOM 741 O O . SER A 1 92 ? 14.393 9.722 -5.992 1.00 84.38 92 SER A O 1
ATOM 743 N N . SER A 1 93 ? 13.050 10.743 -4.510 1.00 84.50 93 SER A N 1
ATOM 744 C CA . SER A 1 93 ? 12.591 9.514 -3.858 1.00 84.50 93 SER A CA 1
ATOM 745 C C . SER A 1 93 ? 11.768 8.631 -4.798 1.00 84.50 93 SER A C 1
ATOM 747 O O . SER A 1 93 ? 11.965 7.418 -4.836 1.00 84.50 93 SER A O 1
ATOM 749 N N . ALA A 1 94 ? 10.927 9.238 -5.641 1.00 87.75 94 ALA A N 1
ATOM 750 C CA . ALA A 1 94 ? 10.161 8.537 -6.669 1.00 87.75 94 ALA A CA 1
ATOM 751 C C . ALA A 1 94 ? 11.076 7.814 -7.674 1.00 87.75 94 ALA A C 1
ATOM 753 O O . ALA A 1 94 ? 10.812 6.671 -8.043 1.00 87.75 94 ALA A O 1
ATOM 754 N N . ASN A 1 95 ? 12.188 8.442 -8.077 1.00 87.88 95 ASN A N 1
ATOM 755 C CA . ASN A 1 95 ? 13.176 7.807 -8.955 1.00 87.88 95 ASN A CA 1
ATOM 756 C C . ASN A 1 95 ? 13.888 6.633 -8.269 1.00 87.88 95 ASN A C 1
ATOM 758 O O . ASN A 1 95 ? 14.087 5.589 -8.894 1.00 87.88 95 ASN A O 1
ATOM 762 N N . THR A 1 96 ? 14.234 6.773 -6.985 1.00 86.25 96 THR A N 1
ATOM 763 C CA . THR A 1 96 ? 14.808 5.673 -6.194 1.00 86.25 96 THR A CA 1
ATOM 764 C C . THR A 1 96 ? 13.830 4.505 -6.088 1.00 86.25 96 THR A C 1
ATOM 766 O O . THR A 1 96 ? 14.214 3.368 -6.368 1.00 86.25 96 THR A O 1
ATOM 769 N N . PHE A 1 97 ? 12.562 4.779 -5.764 1.00 86.38 97 PHE A N 1
ATOM 770 C CA . PHE A 1 97 ? 11.511 3.765 -5.690 1.00 86.38 97 PHE A CA 1
ATOM 771 C C . PHE A 1 97 ? 11.316 3.042 -7.028 1.00 86.38 97 PHE A C 1
ATOM 773 O O . PHE A 1 97 ? 11.323 1.815 -7.053 1.00 86.38 97 PHE A O 1
ATOM 780 N N . ALA A 1 98 ? 11.226 3.771 -8.148 1.00 88.25 98 ALA A N 1
ATOM 781 C CA . ALA A 1 98 ? 11.129 3.160 -9.477 1.00 88.25 98 ALA A CA 1
ATOM 782 C C . ALA A 1 98 ? 12.327 2.239 -9.772 1.00 88.25 98 ALA A C 1
ATOM 784 O O . ALA A 1 98 ? 12.162 1.121 -10.260 1.00 88.25 98 ALA A O 1
ATOM 785 N N . GLY A 1 99 ? 13.539 2.667 -9.402 1.00 86.00 99 GLY A N 1
ATOM 786 C CA . GLY A 1 99 ? 14.742 1.846 -9.518 1.00 86.00 99 GLY A CA 1
ATOM 787 C C . GLY A 1 99 ? 14.678 0.560 -8.689 1.00 86.00 99 GLY A C 1
ATOM 788 O O . GLY A 1 99 ? 15.087 -0.496 -9.175 1.00 86.00 99 GLY A O 1
ATOM 789 N N . VAL A 1 100 ? 14.151 0.624 -7.462 1.00 83.44 100 VAL A N 1
ATOM 790 C CA . VAL A 1 100 ? 13.941 -0.564 -6.620 1.00 83.44 100 VAL A CA 1
ATOM 791 C C . VAL A 1 100 ? 12.869 -1.467 -7.215 1.00 83.44 100 VAL A C 1
ATOM 793 O O . VAL A 1 100 ? 13.152 -2.644 -7.407 1.00 83.44 100 VAL A O 1
ATOM 796 N N . ALA A 1 101 ? 11.708 -0.934 -7.603 1.00 84.19 101 ALA A N 1
ATOM 797 C CA . ALA A 1 101 ? 10.649 -1.707 -8.251 1.00 84.19 101 ALA A CA 1
ATOM 798 C C . ALA A 1 101 ? 11.182 -2.451 -9.487 1.00 84.19 101 ALA A C 1
ATOM 800 O O . ALA A 1 101 ? 11.038 -3.664 -9.592 1.00 84.19 101 ALA A O 1
ATOM 801 N N . LYS A 1 102 ? 11.940 -1.780 -10.362 1.00 85.31 102 LYS A N 1
ATOM 802 C CA . LYS A 1 102 ? 12.580 -2.432 -11.514 1.00 85.31 102 LYS A CA 1
ATOM 803 C C . LYS A 1 102 ? 13.554 -3.547 -11.113 1.00 85.31 102 LYS A C 1
ATOM 805 O O . LYS A 1 102 ? 13.606 -4.580 -11.775 1.00 85.31 102 LYS A O 1
ATOM 810 N N . LYS A 1 103 ? 14.328 -3.367 -10.036 1.00 80.94 103 LYS A N 1
ATOM 811 C CA . LYS A 1 103 ? 15.207 -4.426 -9.507 1.00 80.94 103 LYS A CA 1
ATOM 812 C C . LYS A 1 103 ? 14.411 -5.610 -8.961 1.00 80.94 103 LYS A C 1
ATOM 814 O O . LYS A 1 103 ? 14.853 -6.735 -9.164 1.00 80.94 103 LYS A O 1
ATOM 819 N N . VAL A 1 104 ? 13.263 -5.373 -8.321 1.00 78.00 104 VAL A N 1
ATOM 820 C CA . VAL A 1 104 ? 12.355 -6.442 -7.871 1.00 78.00 104 VAL A CA 1
ATOM 821 C C . VAL A 1 104 ? 11.822 -7.211 -9.071 1.00 78.00 104 VAL A C 1
ATOM 823 O O . VAL A 1 104 ? 11.951 -8.429 -9.104 1.00 78.00 104 VAL A O 1
ATOM 826 N N . GLY A 1 105 ? 11.339 -6.501 -10.095 1.00 77.75 105 GLY A N 1
ATOM 827 C CA . GLY A 1 105 ? 10.850 -7.121 -11.326 1.00 77.75 105 GLY A CA 1
ATOM 828 C C . GLY A 1 105 ? 11.903 -7.988 -12.023 1.00 77.75 105 GLY A C 1
ATOM 829 O O . GLY A 1 105 ? 11.587 -9.065 -12.522 1.00 77.75 105 GLY A O 1
ATOM 830 N N . ASN A 1 106 ? 13.168 -7.561 -11.971 1.00 78.00 106 ASN A N 1
ATOM 831 C CA . ASN A 1 106 ? 14.317 -8.303 -12.496 1.00 78.00 106 ASN A CA 1
ATOM 832 C C . ASN A 1 106 ? 14.820 -9.438 -11.576 1.00 78.00 106 ASN A C 1
ATOM 834 O O . ASN A 1 106 ? 15.816 -10.078 -11.911 1.00 78.00 106 ASN A O 1
ATOM 838 N N . GLY A 1 107 ? 14.219 -9.655 -10.400 1.00 73.06 107 GLY A N 1
ATOM 839 C CA . GLY A 1 107 ? 14.678 -10.648 -9.418 1.00 73.06 107 GLY A CA 1
ATOM 840 C C . GLY A 1 107 ? 16.008 -10.304 -8.728 1.00 73.06 107 GLY A C 1
ATOM 841 O O . GLY A 1 107 ? 16.648 -11.175 -8.149 1.00 73.06 107 GLY A O 1
ATOM 842 N N . ALA A 1 108 ? 16.446 -9.044 -8.796 1.00 71.88 108 ALA A N 1
ATOM 843 C CA . ALA A 1 108 ? 17.745 -8.573 -8.303 1.00 71.88 108 ALA A CA 1
ATOM 844 C C . ALA A 1 108 ? 17.645 -7.680 -7.050 1.00 71.88 108 ALA A C 1
ATOM 846 O O . ALA A 1 108 ? 18.639 -7.082 -6.630 1.00 71.88 108 ALA A O 1
ATOM 847 N N . ALA A 1 109 ? 16.451 -7.520 -6.475 1.00 67.06 109 ALA A N 1
ATOM 848 C CA . ALA A 1 109 ? 16.264 -6.738 -5.258 1.00 67.06 109 ALA A CA 1
ATOM 849 C C . ALA A 1 109 ? 16.628 -7.544 -4.008 1.00 67.06 109 ALA A C 1
ATOM 851 O O . ALA A 1 109 ? 16.318 -8.727 -3.893 1.00 67.06 109 ALA A O 1
ATOM 852 N N . THR A 1 110 ? 17.262 -6.880 -3.043 1.00 61.88 110 THR A N 1
ATOM 853 C CA . THR A 1 110 ? 17.473 -7.444 -1.710 1.00 61.88 110 THR A CA 1
ATOM 854 C C . THR A 1 110 ? 16.188 -7.335 -0.893 1.00 61.88 110 THR A C 1
ATOM 856 O O . THR A 1 110 ? 15.446 -6.362 -1.035 1.00 61.88 110 THR A O 1
ATOM 859 N N . VAL A 1 111 ? 15.950 -8.294 0.008 1.00 58.62 111 VAL A N 1
ATOM 860 C CA . VAL A 1 111 ? 14.769 -8.318 0.896 1.00 58.62 111 VAL A CA 1
ATOM 861 C C . VAL A 1 111 ? 14.581 -6.983 1.626 1.00 58.62 111 VAL A C 1
ATOM 863 O O . VAL A 1 111 ? 13.477 -6.456 1.662 1.00 58.62 111 VAL A O 1
ATOM 866 N N . GLY A 1 112 ? 15.665 -6.368 2.115 1.00 57.75 112 GLY A N 1
ATOM 867 C CA . GLY A 1 112 ? 15.604 -5.071 2.800 1.00 57.75 112 GLY A CA 1
ATOM 868 C C . GLY A 1 112 ? 15.160 -3.900 1.914 1.00 57.75 112 GLY A C 1
ATOM 869 O O . GLY A 1 112 ? 14.459 -3.010 2.385 1.00 57.75 112 GLY A O 1
ATOM 870 N N . ALA A 1 113 ? 15.510 -3.901 0.622 1.00 63.97 113 ALA A N 1
ATOM 871 C CA . ALA A 1 113 ? 15.044 -2.868 -0.304 1.00 63.97 113 ALA A CA 1
ATOM 872 C C . ALA A 1 113 ? 13.545 -3.010 -0.595 1.00 63.97 113 ALA A C 1
ATOM 874 O O . ALA A 1 113 ? 12.865 -2.009 -0.785 1.00 63.97 113 ALA A O 1
ATOM 875 N N . VAL A 1 114 ? 13.027 -4.240 -0.604 1.00 64.94 114 VAL A N 1
ATOM 876 C CA . VAL A 1 114 ? 11.590 -4.501 -0.749 1.00 64.94 114 VAL A CA 1
ATOM 877 C C . VAL A 1 114 ? 10.854 -4.104 0.527 1.00 64.94 114 VAL A C 1
ATOM 879 O O . VAL A 1 114 ? 9.925 -3.309 0.457 1.00 64.94 114 VAL A O 1
ATOM 882 N N . ALA A 1 115 ? 11.330 -4.550 1.690 1.00 62.12 115 ALA A N 1
ATOM 883 C CA . ALA A 1 115 ? 10.727 -4.251 2.989 1.00 62.12 115 ALA A CA 1
ATOM 884 C C . ALA A 1 115 ? 10.649 -2.741 3.299 1.00 62.12 115 ALA A C 1
ATOM 886 O O . ALA A 1 115 ? 9.720 -2.281 3.954 1.00 62.12 115 ALA A O 1
ATOM 887 N N . ALA A 1 116 ? 11.584 -1.932 2.783 1.00 63.22 116 ALA A N 1
ATOM 888 C CA . ALA A 1 116 ? 11.540 -0.473 2.939 1.00 63.22 116 ALA A CA 1
ATOM 889 C C . ALA A 1 116 ? 10.326 0.181 2.240 1.00 63.22 116 ALA A C 1
ATOM 891 O O . ALA A 1 116 ? 9.860 1.258 2.632 1.00 63.22 116 ALA A O 1
ATOM 892 N N . TYR A 1 117 ? 9.805 -0.454 1.187 1.00 65.00 117 TYR A N 1
ATOM 893 C CA . TYR A 1 117 ? 8.719 0.095 0.376 1.00 65.00 117 TYR A CA 1
ATOM 894 C C . TYR A 1 117 ? 7.420 -0.721 0.410 1.00 65.00 117 TYR A C 1
ATOM 896 O O . TYR A 1 117 ? 6.352 -0.182 0.108 1.00 65.00 117 TYR A O 1
ATOM 904 N N . PHE A 1 118 ? 7.483 -1.970 0.848 1.00 62.72 118 PHE A N 1
ATOM 905 C CA . PHE A 1 118 ? 6.378 -2.921 0.885 1.00 62.72 118 PHE A CA 1
ATOM 906 C C . PHE A 1 118 ? 6.359 -3.592 2.268 1.00 62.72 118 PHE A C 1
ATOM 908 O O . PHE A 1 118 ? 7.424 -3.861 2.814 1.00 62.72 118 PHE A O 1
ATOM 915 N N . SER A 1 119 ? 5.187 -3.806 2.876 1.00 53.25 119 SER A N 1
ATOM 916 C CA . SER A 1 119 ? 5.112 -4.517 4.167 1.00 53.25 119 SER A CA 1
ATOM 917 C C . SER A 1 119 ? 5.411 -5.996 4.030 1.00 53.25 119 SER A C 1
ATOM 919 O O . SER A 1 119 ? 5.252 -6.562 2.954 1.00 53.25 119 SER A O 1
ATOM 921 N N . ALA A 1 120 ? 5.747 -6.623 5.159 1.00 39.78 120 ALA A N 1
ATOM 922 C CA . ALA A 1 120 ? 5.833 -8.072 5.286 1.00 39.78 120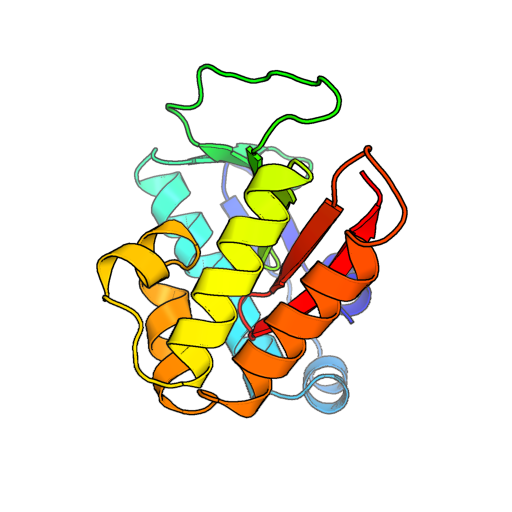 ALA A CA 1
ATOM 923 C C . ALA A 1 120 ? 4.578 -8.794 4.733 1.00 39.78 120 ALA A C 1
ATOM 925 O O . ALA A 1 120 ? 4.738 -9.721 3.940 1.00 39.78 120 ALA A O 1
ATOM 926 N N . GLY A 1 121 ? 3.362 -8.309 5.029 1.00 40.25 121 GLY A N 1
ATOM 927 C CA . GLY A 1 121 ? 2.107 -8.858 4.482 1.00 40.25 121 GLY A CA 1
ATOM 928 C C . GLY A 1 121 ? 1.994 -8.715 2.958 1.00 40.25 121 GLY A C 1
ATOM 929 O O . GLY A 1 121 ? 1.841 -9.697 2.235 1.00 40.25 121 GLY A O 1
ATOM 930 N N . THR A 1 122 ? 2.247 -7.515 2.416 1.00 48.44 122 THR A N 1
ATOM 931 C CA . THR A 1 122 ? 2.227 -7.314 0.951 1.00 48.44 122 THR A CA 1
ATOM 932 C C . THR A 1 122 ? 3.343 -8.067 0.220 1.00 48.44 122 THR A C 1
ATOM 934 O O . THR A 1 122 ? 3.166 -8.461 -0.929 1.00 48.44 122 THR A O 1
ATOM 937 N N . THR A 1 123 ? 4.484 -8.349 0.858 1.00 46.19 123 THR A N 1
ATOM 938 C CA . THR A 1 123 ? 5.546 -9.161 0.237 1.00 46.19 123 THR A CA 1
ATOM 939 C C . THR A 1 123 ? 5.180 -10.620 -0.003 1.00 46.19 123 THR A C 1
ATOM 941 O O . THR A 1 123 ? 5.688 -11.190 -0.970 1.00 46.19 123 THR A O 1
ATOM 944 N N . ALA A 1 124 ? 4.286 -11.205 0.801 1.00 39.66 124 ALA A N 1
ATOM 945 C CA . ALA A 1 124 ? 3.783 -12.557 0.556 1.00 39.66 124 ALA A CA 1
ATOM 946 C C . ALA A 1 124 ? 2.910 -12.605 -0.714 1.00 39.66 124 ALA A C 1
ATOM 948 O O . ALA A 1 124 ? 3.082 -13.498 -1.546 1.00 39.66 124 ALA A O 1
ATOM 949 N N . LEU A 1 125 ? 2.090 -11.570 -0.938 1.00 46.28 125 LEU A N 1
ATOM 950 C CA . LEU A 1 125 ? 1.286 -11.397 -2.158 1.00 46.28 125 LEU A CA 1
ATOM 951 C C . LEU A 1 125 ? 2.130 -11.242 -3.422 1.00 46.28 125 LEU A C 1
ATOM 953 O O . LEU A 1 125 ? 1.770 -11.698 -4.511 1.00 46.28 125 LEU A O 1
ATOM 957 N N . PHE A 1 126 ? 3.313 -10.647 -3.284 1.00 52.38 126 PHE A N 1
ATOM 958 C CA . PHE A 1 126 ? 4.251 -10.481 -4.389 1.00 52.38 126 PHE A CA 1
ATOM 959 C C . PHE A 1 126 ? 5.013 -11.758 -4.759 1.00 52.38 126 PHE A C 1
ATOM 961 O O . PHE A 1 126 ? 5.776 -11.717 -5.720 1.00 52.38 126 PHE A O 1
ATOM 968 N N . GLY A 1 127 ? 4.790 -12.893 -4.083 1.00 43.88 127 GLY A N 1
ATOM 969 C CA . GLY A 1 127 ? 5.440 -14.172 -4.388 1.00 43.88 127 GLY A CA 1
ATOM 970 C C . GLY A 1 127 ? 5.104 -14.768 -5.766 1.00 43.88 127 GLY A C 1
ATOM 971 O O . GLY A 1 127 ? 5.863 -15.602 -6.259 1.00 43.88 127 GLY A O 1
ATOM 972 N N . GLY A 1 128 ? 4.015 -14.326 -6.418 1.00 46.69 128 GLY A N 1
ATOM 973 C CA . GLY A 1 128 ? 3.556 -14.870 -7.711 1.00 46.69 128 GLY A CA 1
ATOM 974 C C . GLY A 1 128 ? 3.427 -13.876 -8.878 1.00 46.69 128 GLY A C 1
ATOM 975 O O . GLY A 1 128 ? 3.506 -14.281 -10.034 1.00 46.69 128 GLY A O 1
ATOM 976 N N . LEU A 1 129 ? 3.273 -12.573 -8.618 1.00 54.28 129 LEU A N 1
ATOM 977 C CA . LEU A 1 129 ? 2.951 -11.537 -9.629 1.00 54.28 129 LEU A CA 1
ATOM 978 C C . LEU A 1 129 ? 4.188 -10.753 -10.143 1.00 54.28 129 LEU A C 1
ATOM 980 O O . LEU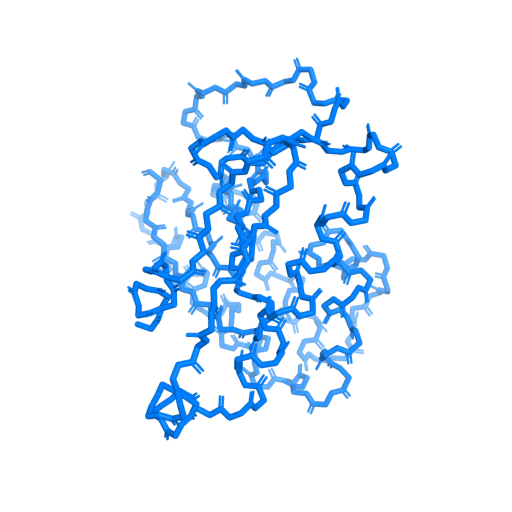 A 1 129 ? 4.094 -9.640 -10.663 1.00 54.28 129 LEU A O 1
ATOM 984 N N . THR A 1 130 ? 5.371 -11.352 -10.013 1.00 67.06 130 THR A N 1
ATOM 985 C CA . THR A 1 130 ? 6.659 -10.708 -9.676 1.00 67.06 130 THR A CA 1
ATOM 986 C C . THR A 1 130 ? 7.305 -9.769 -10.697 1.00 67.06 130 THR A C 1
ATOM 988 O O . THR A 1 130 ? 7.986 -8.834 -10.291 1.00 67.06 130 THR A O 1
ATOM 991 N N . THR A 1 131 ? 7.151 -9.960 -12.007 1.00 72.50 131 THR A N 1
ATOM 992 C CA . THR A 1 131 ? 7.925 -9.160 -12.984 1.00 72.50 131 THR A CA 1
ATOM 993 C C . THR A 1 131 ? 7.083 -8.071 -13.635 1.00 72.50 131 THR A C 1
ATOM 995 O O . THR A 1 131 ? 7.415 -6.889 -13.540 1.00 72.50 131 THR A O 1
ATOM 998 N N . ILE A 1 132 ? 5.967 -8.444 -14.267 1.00 80.75 132 ILE A N 1
ATOM 999 C CA . ILE A 1 132 ? 5.122 -7.505 -15.024 1.00 80.75 132 ILE A CA 1
ATOM 1000 C C . ILE A 1 132 ? 4.581 -6.406 -14.111 1.00 80.75 132 ILE A C 1
ATOM 1002 O O . ILE A 1 132 ? 4.617 -5.234 -14.484 1.00 80.75 132 ILE A O 1
ATOM 1006 N N . TYR A 1 133 ? 4.148 -6.774 -12.903 1.00 82.44 133 TYR A N 1
ATOM 1007 C CA . TYR A 1 133 ? 3.642 -5.824 -11.921 1.00 82.44 133 TYR A CA 1
ATOM 1008 C C . TYR A 1 133 ? 4.680 -4.754 -11.580 1.00 82.44 133 TYR A C 1
ATOM 1010 O O . TYR A 1 133 ? 4.429 -3.561 -11.728 1.00 82.44 133 TYR A O 1
ATOM 1018 N N . PHE A 1 134 ? 5.882 -5.173 -11.184 1.00 84.19 134 PHE A N 1
ATOM 1019 C CA . PHE A 1 134 ? 6.921 -4.254 -10.733 1.00 84.19 134 PHE A CA 1
ATOM 1020 C C . PHE A 1 134 ? 7.533 -3.428 -11.871 1.00 84.19 134 PHE A C 1
ATOM 1022 O O . PHE A 1 134 ? 7.904 -2.271 -11.653 1.00 84.19 134 PHE A O 1
ATOM 1029 N N . HIS A 1 135 ? 7.586 -3.969 -13.092 1.00 85.31 135 HIS A N 1
ATOM 1030 C CA . HIS A 1 135 ? 7.906 -3.171 -14.276 1.00 85.31 135 HIS A CA 1
ATOM 1031 C C . HIS A 1 135 ? 6.831 -2.120 -14.553 1.00 85.31 135 HIS A C 1
ATOM 1033 O O . HIS A 1 135 ? 7.162 -0.943 -14.687 1.00 85.31 135 HIS A O 1
ATOM 1039 N N . GLY A 1 136 ? 5.554 -2.512 -14.558 1.00 88.69 136 GLY A N 1
ATOM 1040 C CA . GLY A 1 136 ? 4.441 -1.583 -14.745 1.00 88.69 136 GLY A CA 1
ATOM 1041 C C . GLY A 1 136 ? 4.400 -0.495 -13.671 1.00 88.69 136 GLY A C 1
ATOM 1042 O O . GLY A 1 136 ? 4.147 0.672 -13.977 1.00 88.69 136 GLY A O 1
ATOM 1043 N N . LEU A 1 137 ? 4.691 -0.855 -12.420 1.00 88.50 137 LEU A N 1
ATOM 1044 C CA . LEU A 1 137 ? 4.759 0.063 -11.288 1.00 88.50 137 LEU A CA 1
ATOM 1045 C C . LEU A 1 137 ? 5.910 1.059 -11.450 1.00 88.50 137 LEU A C 1
ATOM 1047 O O . LEU A 1 137 ? 5.703 2.267 -11.314 1.00 88.50 137 LEU A O 1
ATOM 1051 N N . SER A 1 138 ? 7.104 0.564 -11.800 1.00 89.25 138 SER A N 1
ATOM 1052 C CA . SER A 1 138 ? 8.268 1.400 -12.114 1.00 89.25 138 SER A CA 1
ATOM 1053 C C . SER A 1 138 ? 7.942 2.395 -13.229 1.00 89.25 138 SER A C 1
ATOM 1055 O O . SER A 1 138 ? 8.157 3.595 -13.063 1.00 89.25 138 SER A O 1
ATOM 1057 N N . ASP A 1 139 ? 7.380 1.922 -14.342 1.00 91.38 139 ASP A N 1
ATOM 1058 C CA . ASP A 1 139 ? 7.075 2.759 -15.503 1.00 91.38 139 ASP A CA 1
ATOM 1059 C C . ASP A 1 139 ? 5.994 3.802 -15.189 1.00 91.38 139 ASP A C 1
ATOM 1061 O O . ASP A 1 139 ? 6.115 4.963 -15.589 1.00 91.38 139 ASP A O 1
ATOM 1065 N N . ALA A 1 140 ? 4.960 3.434 -14.425 1.00 90.88 140 ALA A N 1
ATOM 1066 C CA . ALA A 1 140 ? 3.913 4.359 -13.997 1.00 90.88 140 ALA A CA 1
ATOM 1067 C C . ALA A 1 140 ? 4.456 5.471 -13.086 1.00 90.88 140 ALA A C 1
ATOM 1069 O O . ALA A 1 140 ? 4.092 6.641 -13.256 1.00 90.88 140 ALA A O 1
ATOM 1070 N N . VAL A 1 141 ? 5.346 5.121 -12.152 1.00 90.44 141 VAL A N 1
ATOM 1071 C CA . VAL A 1 141 ? 6.033 6.082 -11.280 1.00 90.44 141 VAL A CA 1
ATOM 1072 C C . VAL A 1 141 ? 6.937 6.997 -12.094 1.00 90.44 141 VAL A C 1
ATOM 1074 O O . VAL A 1 141 ? 6.813 8.217 -11.985 1.00 90.44 141 VAL A O 1
ATOM 1077 N N . THR A 1 142 ? 7.800 6.444 -12.953 1.00 90.75 142 THR A N 1
ATOM 1078 C CA . THR A 1 142 ? 8.708 7.240 -13.790 1.00 90.75 142 THR A CA 1
ATOM 1079 C C . THR A 1 142 ? 7.935 8.176 -14.712 1.00 90.75 142 THR A C 1
ATOM 1081 O O . THR A 1 142 ? 8.250 9.364 -14.776 1.00 90.75 142 THR A O 1
ATOM 1084 N N . LYS A 1 143 ? 6.882 7.687 -15.378 1.00 90.44 143 LYS A N 1
ATOM 1085 C CA . LYS A 1 143 ? 6.043 8.504 -16.263 1.00 90.44 143 LYS A CA 1
ATOM 1086 C C . LYS A 1 143 ? 5.376 9.650 -15.508 1.00 90.44 143 LYS A C 1
ATOM 1088 O O . LYS A 1 143 ? 5.379 10.775 -16.001 1.00 90.44 143 LYS A O 1
ATOM 1093 N N . ARG A 1 144 ? 4.827 9.393 -14.315 1.00 90.00 144 ARG A N 1
ATOM 1094 C CA . ARG A 1 144 ? 4.190 10.440 -13.501 1.00 90.00 144 ARG A CA 1
ATOM 1095 C C . ARG A 1 144 ? 5.199 11.466 -12.987 1.00 90.00 144 ARG A C 1
ATOM 1097 O O . ARG A 1 144 ? 4.878 12.650 -12.963 1.00 90.00 144 ARG A O 1
ATOM 1104 N N . ASN A 1 145 ? 6.382 11.004 -12.584 1.00 87.62 145 ASN A N 1
ATOM 1105 C CA . ASN A 1 145 ? 7.455 11.846 -12.061 1.00 87.62 145 ASN A CA 1
ATOM 1106 C C . ASN A 1 145 ? 8.165 12.649 -13.167 1.00 87.62 145 ASN A C 1
ATOM 1108 O O . ASN A 1 145 ? 8.786 13.674 -12.899 1.00 87.62 145 ASN A O 1
ATOM 1112 N N . SER A 1 146 ? 8.083 12.200 -14.423 1.00 83.50 146 SER A N 1
ATOM 1113 C CA . SER A 1 146 ? 8.686 12.897 -15.558 1.00 83.50 146 SER A CA 1
ATOM 1114 C C . SER A 1 146 ? 7.964 14.215 -15.869 1.00 83.50 146 SER A C 1
ATOM 1116 O O . SER A 1 146 ? 6.737 14.278 -15.929 1.00 83.50 146 SER A O 1
ATOM 1118 N N . GLY A 1 147 ? 8.740 15.281 -16.083 1.00 72.00 147 GLY A N 1
ATOM 1119 C CA . GLY A 1 147 ? 8.237 16.582 -16.538 1.00 72.00 147 GLY A CA 1
ATOM 1120 C C . GLY A 1 147 ? 7.803 17.562 -15.443 1.00 72.00 147 GLY A C 1
ATOM 1121 O O . GLY A 1 147 ? 7.413 18.677 -15.785 1.00 72.00 147 GLY A O 1
ATOM 1122 N N . HIS A 1 148 ? 7.889 17.199 -14.154 1.00 67.94 148 HIS A N 1
ATOM 1123 C CA . HIS A 1 148 ? 7.481 18.067 -13.040 1.00 67.94 148 HIS A CA 1
ATOM 1124 C C . HIS A 1 148 ? 8.366 17.893 -11.793 1.00 67.94 148 HIS A C 1
ATOM 1126 O O . HIS A 1 148 ? 8.780 16.788 -11.463 1.00 67.94 148 HIS A O 1
ATOM 1132 N N . ASN A 1 149 ? 8.599 18.987 -11.060 1.00 68.06 149 ASN A N 1
ATOM 1133 C CA . ASN A 1 149 ? 9.437 19.012 -9.849 1.00 68.06 149 ASN A CA 1
ATOM 1134 C C . ASN A 1 149 ? 8.624 18.962 -8.539 1.00 68.06 149 ASN A C 1
ATOM 1136 O O . ASN A 1 149 ? 9.140 19.329 -7.487 1.00 68.06 149 ASN A O 1
ATOM 1140 N N . CYS A 1 150 ? 7.345 18.575 -8.590 1.00 73.38 150 CYS A N 1
ATOM 1141 C CA . CYS A 1 150 ? 6.459 18.587 -7.419 1.00 73.38 150 CYS A CA 1
ATOM 1142 C C . CYS A 1 150 ? 6.387 17.250 -6.665 1.00 73.38 150 CYS A C 1
ATOM 1144 O O . CYS A 1 150 ? 5.830 17.218 -5.574 1.00 73.38 150 CYS A O 1
ATOM 1146 N N . GLY A 1 151 ? 6.977 16.175 -7.199 1.00 82.38 151 GLY A N 1
ATOM 1147 C CA . GLY A 1 151 ? 6.845 14.829 -6.639 1.00 82.38 151 GLY A CA 1
ATOM 1148 C C . GLY A 1 151 ? 5.575 14.108 -7.099 1.00 82.38 151 GLY A C 1
ATOM 1149 O O . GLY A 1 151 ? 4.866 14.564 -8.003 1.00 82.38 151 GLY A O 1
ATOM 1150 N N . ILE A 1 152 ? 5.309 12.945 -6.505 1.00 89.00 152 ILE A N 1
ATOM 1151 C CA . ILE A 1 152 ? 4.158 12.100 -6.841 1.00 89.00 152 ILE A CA 1
ATOM 1152 C C . ILE A 1 152 ? 3.492 11.544 -5.585 1.00 89.00 152 ILE A C 1
ATOM 1154 O O . ILE A 1 152 ? 4.125 11.383 -4.543 1.00 89.00 152 ILE A O 1
ATOM 1158 N N . ILE A 1 153 ? 2.230 11.159 -5.735 1.00 88.81 153 ILE A N 1
ATOM 1159 C CA . ILE A 1 153 ? 1.507 10.343 -4.763 1.00 88.81 153 ILE A CA 1
ATOM 1160 C C . ILE A 1 153 ? 1.274 8.977 -5.405 1.00 88.81 153 ILE A C 1
ATOM 1162 O O . ILE A 1 153 ? 0.733 8.892 -6.509 1.00 88.81 153 ILE A O 1
ATOM 1166 N N . LEU A 1 154 ? 1.697 7.911 -4.740 1.00 88.56 154 LEU A N 1
ATOM 1167 C CA . LEU A 1 154 ? 1.449 6.532 -5.134 1.00 88.56 154 LEU A CA 1
ATOM 1168 C C . LEU A 1 154 ? 0.454 5.918 -4.158 1.00 88.56 154 LEU A C 1
ATOM 1170 O O . LEU A 1 154 ? 0.722 5.854 -2.962 1.00 88.56 154 LEU A O 1
ATOM 1174 N N . HIS A 1 155 ? -0.657 5.427 -4.680 1.00 88.31 155 HIS A N 1
ATOM 1175 C CA . HIS A 1 155 ? -1.592 4.617 -3.919 1.00 88.31 155 HIS A CA 1
ATOM 1176 C C . HIS A 1 155 ? -1.376 3.155 -4.288 1.00 88.31 155 HIS A C 1
ATOM 1178 O O . HIS A 1 155 ? -1.269 2.839 -5.475 1.00 88.31 155 HIS A O 1
ATOM 1184 N N . VAL A 1 156 ? -1.313 2.286 -3.284 1.00 86.00 156 VAL A N 1
ATOM 1185 C CA . VAL A 1 156 ? -1.217 0.831 -3.441 1.00 86.00 156 VAL A CA 1
ATOM 1186 C C . VAL A 1 156 ? -2.221 0.202 -2.490 1.00 86.00 156 VAL A C 1
ATOM 1188 O O . VAL A 1 156 ? -2.166 0.480 -1.294 1.00 86.00 156 VAL A O 1
ATOM 1191 N N . THR A 1 157 ? -3.143 -0.603 -3.005 1.00 86.06 157 THR A N 1
ATOM 1192 C CA . THR A 1 157 ? -4.100 -1.338 -2.176 1.00 86.06 157 THR A CA 1
ATOM 1193 C C . THR A 1 157 ? -3.473 -2.586 -1.567 1.00 86.06 157 THR A C 1
ATOM 1195 O O . THR A 1 157 ? -2.448 -3.056 -2.062 1.00 86.06 157 THR A O 1
ATOM 1198 N N . TRP A 1 158 ? -4.119 -3.164 -0.553 1.00 80.62 158 TRP A N 1
ATOM 1199 C CA . TRP A 1 158 ? -3.742 -4.480 -0.017 1.00 80.62 158 TRP A CA 1
ATOM 1200 C C . TRP A 1 158 ? -3.759 -5.554 -1.111 1.00 80.62 158 TRP A C 1
ATOM 1202 O O . TRP A 1 158 ? -2.746 -6.198 -1.354 1.00 80.62 158 TRP A O 1
ATOM 1212 N N . ALA A 1 159 ? -4.801 -5.549 -1.949 1.00 81.12 159 ALA A N 1
ATOM 1213 C CA . ALA A 1 159 ? -4.912 -6.377 -3.156 1.00 81.12 159 ALA A CA 1
ATOM 1214 C C . ALA A 1 159 ? -3.957 -6.009 -4.324 1.00 81.12 159 ALA A C 1
ATOM 1216 O O . ALA A 1 159 ? -4.219 -6.338 -5.481 1.00 81.12 159 ALA A O 1
ATOM 1217 N N . SER A 1 160 ? -2.872 -5.268 -4.071 1.00 79.00 160 SER A N 1
ATOM 1218 C CA . SER A 1 160 ? -1.851 -4.905 -5.069 1.00 79.00 160 SER A CA 1
ATOM 1219 C C . SER A 1 160 ? -2.360 -4.138 -6.299 1.00 79.00 160 SER A C 1
ATOM 1221 O O . SER A 1 160 ? -1.722 -4.138 -7.348 1.00 79.00 160 SER A O 1
ATOM 1223 N N . VAL A 1 161 ? -3.485 -3.430 -6.209 1.00 84.31 161 VAL A N 1
ATOM 1224 C CA . VAL A 1 161 ? -3.902 -2.475 -7.243 1.00 84.31 161 VAL A CA 1
ATOM 1225 C C . VAL A 1 161 ? -3.240 -1.134 -6.950 1.00 84.31 161 VAL A C 1
ATOM 1227 O O . VAL A 1 161 ? -3.240 -0.674 -5.812 1.00 84.31 161 VAL A O 1
ATOM 1230 N N . TYR A 1 162 ? -2.678 -0.471 -7.963 1.00 88.12 162 TYR A N 1
ATOM 1231 C CA . TYR A 1 162 ? -2.017 0.819 -7.767 1.00 88.12 162 TYR A CA 1
ATOM 1232 C C . TYR A 1 162 ? -2.462 1.885 -8.762 1.00 88.12 162 TYR A C 1
ATOM 1234 O O . TYR A 1 162 ? -2.855 1.608 -9.896 1.00 88.12 162 TYR A O 1
ATOM 1242 N N . TRP A 1 163 ? -2.324 3.142 -8.346 1.00 91.44 163 TRP A N 1
ATOM 1243 C CA . TRP A 1 163 ? -2.406 4.297 -9.233 1.00 91.44 163 TRP A CA 1
ATOM 1244 C C . TRP A 1 163 ? -1.522 5.434 -8.724 1.00 91.44 163 TRP A C 1
ATOM 1246 O O . TRP A 1 163 ? -1.143 5.493 -7.554 1.00 91.44 163 TRP A O 1
ATOM 1256 N N . THR A 1 164 ? -1.176 6.356 -9.624 1.00 90.62 164 THR A N 1
ATOM 1257 C CA . THR A 1 164 ? -0.361 7.529 -9.294 1.00 90.62 164 THR A CA 1
ATOM 1258 C C . THR A 1 164 ? -1.146 8.818 -9.485 1.00 90.62 164 THR A C 1
ATOM 1260 O O . THR A 1 164 ? -1.859 8.985 -10.480 1.00 90.62 164 THR A O 1
ATOM 1263 N N . ALA A 1 165 ? -0.963 9.757 -8.567 1.00 88.25 165 ALA A N 1
ATOM 1264 C CA . ALA A 1 165 ? -1.466 11.120 -8.632 1.00 88.25 165 ALA A CA 1
ATOM 1265 C C . ALA A 1 165 ? -0.308 12.123 -8.511 1.00 88.25 165 ALA A C 1
ATOM 1267 O O . ALA A 1 165 ? 0.837 11.759 -8.230 1.00 88.25 165 ALA A O 1
ATOM 1268 N N . ARG A 1 166 ? -0.595 13.394 -8.797 1.00 83.06 166 ARG A N 1
ATOM 1269 C CA . ARG A 1 166 ? 0.348 14.486 -8.528 1.00 83.06 166 ARG A CA 1
ATOM 1270 C C . ARG A 1 166 ? 0.209 14.910 -7.070 1.00 83.06 166 ARG A C 1
ATOM 1272 O O . ARG A 1 166 ? -0.898 14.855 -6.540 1.00 83.06 166 ARG A O 1
ATOM 1279 N N . GLN A 1 167 ? 1.333 15.296 -6.474 1.00 77.44 167 GLN A N 1
ATOM 1280 C CA . GLN A 1 167 ? 1.363 15.955 -5.173 1.00 77.44 167 GLN A CA 1
ATOM 1281 C C . GLN A 1 167 ? 0.920 17.414 -5.287 1.00 77.44 167 GLN A C 1
ATOM 1283 O O . GLN A 1 167 ? 1.157 18.012 -6.366 1.00 77.44 167 GLN A O 1
#